Protein AF-A0A920SU90-F1 (afdb_monomer_lite)

Secondary structure (DSSP, 8-state):
--PPPP----GGGS-SS---GGGG-SS-----------S----

Radius of gyration: 22.66 Å; chains: 1; bounding box: 65×27×35 Å

pLDDT: mean 82.63, std 15.89, range [50.25, 97.75]

Structure (mmCIF, N/CA/C/O backbone):
data_AF-A0A920SU90-F1
#
_entry.id   AF-A0A920SU90-F1
#
loop_
_atom_site.group_PDB
_atom_site.id
_atom_site.type_symbol
_atom_site.label_atom_id
_atom_site.label_alt_id
_atom_site.label_comp_id
_atom_site.label_asym_id
_atom_site.label_entity_id
_atom_site.label_seq_id
_atom_site.pdbx_PDB_ins_code
_atom_site.Cartn_x
_atom_site.Cartn_y
_atom_site.Cartn_z
_atom_site.occupancy
_atom_site.B_iso_or_equiv
_atom_site.auth_seq_id
_atom_site.auth_comp_id
_atom_site.auth_asym_id
_atom_site.auth_atom_id
_atom_site.pdbx_PDB_model_num
ATOM 1 N N . MET A 1 1 ? -26.986 19.892 6.424 1.00 54.59 1 MET A N 1
ATOM 2 C CA . MET A 1 1 ? -25.615 19.664 6.919 1.00 54.59 1 MET A CA 1
ATOM 3 C C . MET A 1 1 ? -25.437 18.160 6.969 1.00 54.59 1 MET A C 1
ATOM 5 O O . MET A 1 1 ? -26.316 17.513 7.514 1.00 54.59 1 MET A O 1
ATOM 9 N N . THR A 1 2 ? -24.431 17.594 6.306 1.00 76.31 2 THR A N 1
ATOM 10 C CA . THR A 1 2 ? -24.128 16.159 6.420 1.00 76.31 2 THR A CA 1
ATOM 11 C C . THR A 1 2 ? -23.170 15.974 7.580 1.00 76.31 2 THR A C 1
ATOM 13 O O . THR A 1 2 ? -22.053 16.487 7.530 1.00 76.31 2 THR A O 1
ATOM 16 N N . ASP A 1 3 ? -23.630 15.294 8.625 1.00 86.50 3 ASP A N 1
ATOM 17 C CA . ASP A 1 3 ? -22.799 14.935 9.767 1.00 86.50 3 ASP A CA 1
ATOM 18 C C . ASP A 1 3 ? -21.655 14.011 9.322 1.00 86.50 3 ASP A C 1
ATOM 20 O O . ASP A 1 3 ? -21.846 13.098 8.515 1.00 86.50 3 ASP A O 1
ATOM 24 N N . SER A 1 4 ? -20.451 14.255 9.839 1.00 90.56 4 SER A N 1
ATOM 25 C CA . SER A 1 4 ? -19.278 13.424 9.560 1.00 90.56 4 SER A CA 1
ATOM 26 C C . SER A 1 4 ? -19.221 12.244 10.527 1.00 90.56 4 SER A C 1
ATOM 28 O O . SER A 1 4 ? -19.258 12.430 11.742 1.00 90.56 4 SER A O 1
ATOM 30 N N . VAL A 1 5 ? -19.063 11.032 9.996 1.00 92.12 5 VAL A N 1
ATOM 31 C CA . VAL A 1 5 ? -18.884 9.807 10.790 1.00 92.12 5 VAL A CA 1
ATOM 32 C C . VAL A 1 5 ? -17.401 9.447 10.846 1.00 92.12 5 VAL A C 1
ATOM 34 O O . VAL A 1 5 ? -16.729 9.395 9.816 1.00 92.12 5 VAL A O 1
ATOM 37 N N . LYS A 1 6 ? -16.879 9.199 12.052 1.00 93.44 6 LYS A N 1
ATOM 38 C CA . LYS A 1 6 ? -15.493 8.760 12.262 1.00 93.44 6 LYS A CA 1
ATOM 39 C C . LYS A 1 6 ? -15.386 7.243 12.104 1.00 93.44 6 LYS A C 1
ATOM 41 O O . LYS A 1 6 ? -16.134 6.510 12.742 1.00 93.44 6 LYS A O 1
ATOM 46 N N . TYR A 1 7 ? -14.383 6.799 11.354 1.00 94.00 7 TYR A N 1
ATOM 47 C CA . TYR A 1 7 ? -13.981 5.396 11.252 1.00 94.00 7 TYR A CA 1
ATOM 48 C C . TYR A 1 7 ? -12.597 5.218 11.880 1.00 94.00 7 TYR A C 1
ATOM 50 O O . TYR A 1 7 ? -11.727 6.076 11.718 1.00 94.00 7 TYR A O 1
ATOM 58 N N . VAL A 1 8 ? -12.411 4.136 12.633 1.00 95.88 8 VAL A N 1
ATOM 59 C CA . VAL A 1 8 ? -11.142 3.7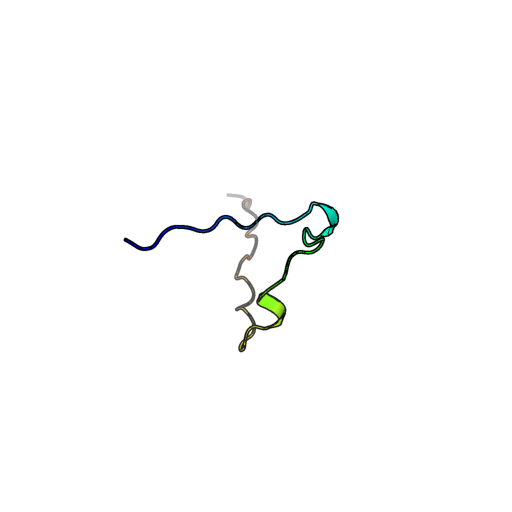83 13.281 1.00 95.88 8 VAL A CA 1
ATOM 60 C C . VAL A 1 8 ? -10.733 2.410 12.778 1.00 95.88 8 VAL A C 1
ATOM 62 O O . VAL A 1 8 ? -11.568 1.512 12.728 1.00 95.88 8 VAL A O 1
ATOM 65 N N . LEU A 1 9 ? -9.465 2.287 12.404 1.00 97.31 9 LEU A N 1
ATOM 66 C CA . LEU A 1 9 ? -8.835 1.043 11.988 1.00 97.31 9 LEU A CA 1
ATOM 67 C C . LEU A 1 9 ? -7.949 0.543 13.134 1.00 97.31 9 LEU A C 1
ATOM 69 O O . LEU A 1 9 ? -7.247 1.358 13.739 1.00 97.31 9 LEU A O 1
ATOM 73 N N . ASP A 1 10 ? -7.989 -0.754 13.437 1.00 97.75 10 ASP A N 1
ATOM 74 C CA . ASP A 1 10 ? -7.093 -1.343 14.437 1.00 97.75 10 ASP A CA 1
ATOM 75 C C . ASP A 1 10 ? -5.654 -1.441 13.897 1.00 97.75 10 ASP A C 1
ATOM 77 O O . ASP A 1 10 ? -5.429 -1.548 12.688 1.00 97.75 10 ASP A O 1
ATOM 81 N N . GLU A 1 11 ? -4.652 -1.425 14.779 1.00 96.69 11 GLU A N 1
ATOM 82 C CA . GLU A 1 11 ? -3.242 -1.522 14.372 1.00 96.69 11 GLU A CA 1
ATOM 83 C C . GLU A 1 11 ? -2.941 -2.816 13.603 1.00 96.69 11 GLU A C 1
ATOM 85 O O . GLU A 1 11 ? -2.122 -2.818 12.680 1.00 96.69 11 GLU A O 1
ATOM 90 N N . ASN A 1 12 ? -3.637 -3.910 13.929 1.00 97.00 12 ASN A N 1
ATOM 91 C C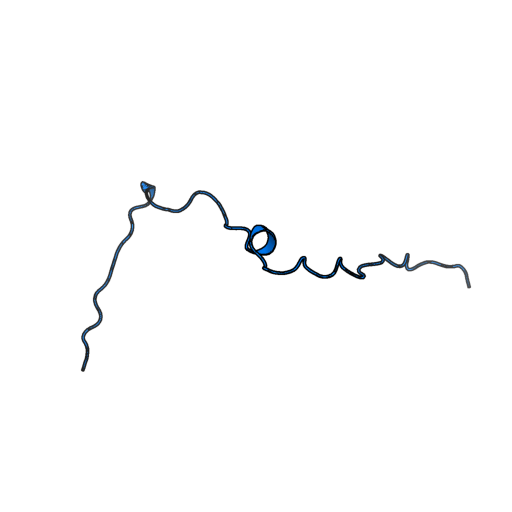A . ASN A 1 12 ? -3.465 -5.197 13.254 1.00 97.00 12 ASN A CA 1
ATOM 92 C C . ASN A 1 12 ? -3.968 -5.192 11.802 1.00 97.00 12 ASN A C 1
ATOM 94 O O . ASN A 1 12 ? -3.605 -6.080 11.025 1.00 97.00 12 ASN A O 1
ATOM 98 N N . GLU A 1 13 ? -4.776 -4.198 11.432 1.00 97.12 13 GLU A N 1
ATOM 99 C CA . GLU A 1 13 ? -5.349 -4.035 10.097 1.00 97.12 13 GLU A CA 1
ATOM 100 C C . GLU A 1 13 ? -4.553 -3.045 9.229 1.00 97.12 13 GLU A C 1
ATOM 102 O O . GLU A 1 13 ? -4.858 -2.871 8.046 1.00 97.12 13 GLU A O 1
ATOM 107 N N . ILE A 1 14 ? -3.506 -2.412 9.776 1.00 97.31 14 ILE A N 1
ATOM 108 C CA . ILE A 1 14 ? -2.642 -1.514 9.008 1.00 97.31 14 ILE A CA 1
ATOM 109 C C . ILE A 1 14 ? -1.952 -2.306 7.880 1.00 97.31 14 ILE A C 1
ATOM 111 O O . ILE A 1 14 ? -1.321 -3.341 8.135 1.00 97.31 14 ILE A O 1
ATOM 115 N N . PRO A 1 15 ? -2.007 -1.823 6.623 1.00 96.94 15 PRO A N 1
ATOM 116 C CA . PRO A 1 15 ? -1.337 -2.477 5.510 1.00 96.94 15 PRO A CA 1
ATOM 117 C C . PRO A 1 15 ? 0.172 -2.580 5.734 1.00 96.94 15 PRO A C 1
ATOM 119 O O . PRO A 1 15 ? 0.850 -1.605 6.054 1.00 96.94 15 PRO A O 1
ATOM 122 N N . LYS A 1 16 ? 0.716 -3.775 5.502 1.00 97.31 16 LYS A N 1
ATOM 123 C CA . LYS A 1 16 ? 2.142 -4.082 5.709 1.00 97.31 16 LYS A CA 1
ATOM 124 C C . LYS A 1 16 ? 3.004 -3.848 4.472 1.00 97.31 16 LYS A C 1
ATOM 126 O O . LYS A 1 16 ? 4.203 -4.115 4.489 1.00 97.31 16 LYS A O 1
ATOM 131 N N . SER A 1 17 ? 2.402 -3.427 3.367 1.00 97.00 17 SER A N 1
ATOM 132 C CA . SER A 1 17 ? 3.090 -3.303 2.087 1.00 97.00 17 SER A CA 1
ATOM 133 C C . SER A 1 17 ? 2.589 -2.090 1.331 1.00 97.00 17 SER A C 1
ATOM 135 O O . SER A 1 17 ? 1.412 -1.739 1.394 1.00 97.00 17 SER A O 1
ATOM 137 N N . TRP A 1 18 ? 3.502 -1.465 0.597 1.00 96.56 18 TRP A N 1
ATOM 138 C CA . TRP A 1 18 ? 3.159 -0.413 -0.344 1.00 96.56 18 TRP A CA 1
ATOM 139 C C . TRP A 1 18 ? 2.747 -1.014 -1.677 1.00 96.56 18 TRP A C 1
ATOM 141 O O . TRP A 1 18 ? 3.324 -1.997 -2.140 1.00 96.56 18 TRP A O 1
ATOM 151 N N . TYR A 1 19 ? 1.754 -0.391 -2.298 1.00 96.50 19 TYR A N 1
ATOM 152 C CA . TYR A 1 19 ? 1.312 -0.758 -3.629 1.00 96.50 19 TYR A CA 1
ATOM 153 C C . TYR A 1 19 ? 2.119 0.011 -4.679 1.00 96.50 19 TYR A C 1
ATOM 155 O O . TYR A 1 19 ? 2.142 1.243 -4.685 1.00 96.50 19 TYR A O 1
ATOM 163 N N . ASN A 1 20 ? 2.798 -0.722 -5.561 1.00 95.38 20 ASN A N 1
ATOM 164 C CA . ASN A 1 20 ? 3.563 -0.151 -6.661 1.00 95.38 20 ASN A CA 1
ATOM 165 C C . ASN A 1 20 ? 2.689 -0.040 -7.916 1.00 95.38 20 ASN A C 1
ATOM 167 O O . ASN A 1 20 ? 2.596 -0.991 -8.687 1.00 95.38 20 ASN A O 1
ATOM 171 N N . ILE A 1 21 ? 2.119 1.143 -8.152 1.00 93.56 21 ILE A N 1
ATOM 172 C CA . ILE A 1 21 ? 1.238 1.395 -9.304 1.00 93.56 21 ILE A CA 1
ATOM 173 C C . ILE A 1 21 ? 1.916 1.170 -10.664 1.00 93.56 21 ILE A C 1
ATOM 175 O O . ILE A 1 21 ? 1.235 0.899 -11.644 1.00 93.56 21 ILE A O 1
ATOM 179 N N . VAL A 1 22 ? 3.252 1.243 -10.741 1.00 92.88 22 VAL A N 1
ATOM 180 C CA . VAL A 1 22 ? 4.000 1.059 -11.999 1.00 92.88 22 VAL A CA 1
ATOM 181 C C . VAL A 1 22 ? 3.772 -0.325 -12.610 1.00 92.88 22 VAL A C 1
ATOM 183 O O . VAL A 1 22 ? 3.830 -0.459 -13.829 1.00 92.88 22 VAL A O 1
ATOM 186 N N . ALA A 1 23 ? 3.501 -1.340 -11.784 1.00 90.31 23 ALA A N 1
ATOM 187 C CA . ALA A 1 23 ? 3.252 -2.705 -12.244 1.00 90.31 23 ALA A CA 1
ATOM 188 C C . ALA A 1 23 ? 1.957 -2.844 -13.063 1.00 90.31 23 ALA A C 1
ATOM 190 O O . ALA A 1 23 ? 1.858 -3.755 -13.880 1.00 90.31 23 ALA A O 1
ATOM 191 N N . ASP A 1 24 ? 1.000 -1.937 -12.858 1.00 95.75 24 ASP A N 1
ATOM 192 C CA . ASP A 1 24 ? -0.355 -2.021 -13.408 1.00 95.75 24 ASP A CA 1
ATOM 193 C C . ASP A 1 24 ? -0.658 -0.903 -14.418 1.00 95.75 24 ASP A C 1
ATOM 195 O O . ASP A 1 24 ? -1.807 -0.704 -14.817 1.00 95.75 24 ASP A O 1
ATOM 199 N N . LEU A 1 25 ? 0.355 -0.137 -14.833 1.00 94.44 25 LEU A N 1
ATOM 200 C CA . LEU A 1 25 ? 0.155 0.894 -15.846 1.00 94.44 25 LEU A CA 1
ATOM 201 C C . LEU A 1 25 ? -0.184 0.258 -17.203 1.00 94.44 25 LEU A C 1
ATOM 203 O O . LEU A 1 25 ? 0.414 -0.754 -17.570 1.00 94.44 25 LEU A O 1
ATOM 207 N N . PRO A 1 26 ? -1.108 0.863 -17.974 1.00 94.56 26 PRO A N 1
ATOM 208 C CA . PRO A 1 26 ? -1.482 0.348 -19.291 1.00 94.56 26 PRO A CA 1
ATOM 209 C C . PRO A 1 26 ? -0.303 0.364 -20.272 1.00 94.56 26 PRO A C 1
ATOM 211 O O . PRO A 1 26 ? -0.189 -0.525 -21.111 1.00 94.56 26 PRO A O 1
ATOM 214 N N . ASP A 1 27 ? 0.588 1.345 -20.121 1.00 92.38 27 ASP A N 1
ATOM 215 C CA . ASP A 1 27 ? 1.819 1.487 -20.883 1.00 92.38 27 ASP A CA 1
ATOM 216 C C . ASP A 1 27 ? 3.020 1.547 -19.930 1.00 92.38 27 ASP A C 1
ATOM 218 O O . ASP A 1 27 ? 2.926 2.151 -18.851 1.00 92.38 27 ASP A O 1
ATOM 222 N N . PRO A 1 28 ? 4.170 0.961 -20.309 1.00 86.94 28 PRO A N 1
ATOM 223 C CA . PRO A 1 28 ? 5.369 1.034 -19.492 1.00 86.94 28 PRO A CA 1
ATOM 224 C C . PRO A 1 28 ? 5.799 2.492 -19.329 1.00 86.94 28 PRO A C 1
ATOM 226 O O . PRO A 1 28 ? 5.782 3.273 -20.285 1.00 86.94 28 PRO A O 1
ATOM 229 N N . LEU A 1 29 ? 6.238 2.859 -18.121 1.00 85.12 29 LEU A N 1
ATOM 230 C CA . LEU A 1 29 ? 6.815 4.182 -17.917 1.00 85.12 29 LEU A CA 1
ATOM 231 C C . LEU A 1 29 ? 8.002 4.373 -18.869 1.00 85.12 29 LEU A C 1
ATOM 233 O O . LEU A 1 29 ? 8.833 3.465 -18.993 1.00 85.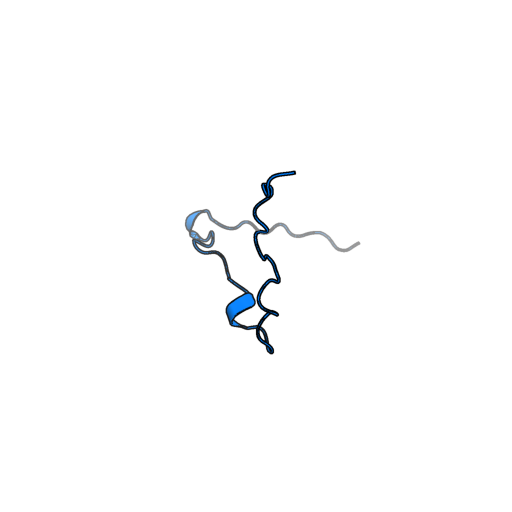12 29 LEU A O 1
ATOM 237 N N . PRO A 1 30 ? 8.124 5.547 -19.513 1.00 80.19 30 PRO A N 1
ATOM 238 C CA . PRO A 1 30 ? 9.298 5.852 -20.306 1.00 80.19 30 PRO A CA 1
ATOM 239 C C . PRO A 1 30 ? 10.523 5.750 -19.396 1.00 80.19 30 PRO A C 1
ATOM 241 O O . PRO A 1 30 ? 10.650 6.494 -18.420 1.00 80.19 30 PRO A O 1
ATOM 244 N N . GLY A 1 31 ? 11.394 4.781 -19.698 1.00 74.25 31 GLY A N 1
ATOM 245 C CA . GLY A 1 31 ? 12.626 4.537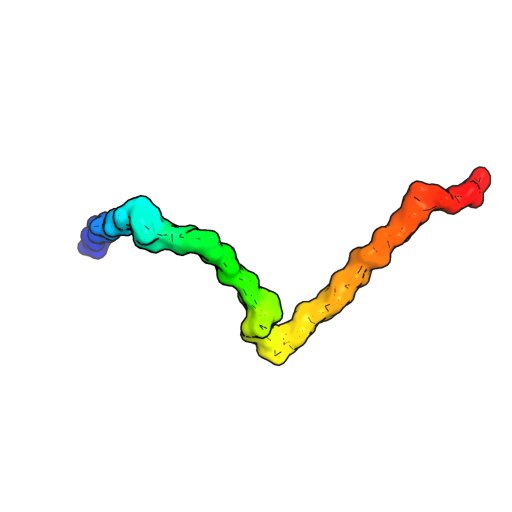 -18.959 1.00 74.25 31 GLY A CA 1
ATOM 246 C C . GLY A 1 31 ? 13.379 5.850 -18.802 1.00 74.25 31 GLY A C 1
ATOM 247 O O . GLY A 1 31 ? 13.635 6.557 -19.777 1.00 74.25 31 GLY A O 1
ATOM 248 N N . ASN A 1 32 ? 13.650 6.219 -17.559 1.00 61.78 32 ASN A N 1
ATOM 249 C CA . ASN A 1 32 ? 14.235 7.495 -17.209 1.00 61.78 32 ASN A CA 1
ATOM 250 C C . ASN A 1 32 ? 15.486 7.803 -18.052 1.00 61.78 32 ASN A C 1
ATOM 252 O O . ASN A 1 32 ? 16.512 7.132 -17.976 1.00 61.78 32 ASN A O 1
ATOM 256 N N . ALA A 1 33 ? 15.443 8.936 -18.756 1.00 57.00 33 ALA A N 1
ATOM 257 C CA . ALA A 1 33 ? 16.605 9.663 -19.259 1.00 57.00 33 ALA A CA 1
ATOM 258 C 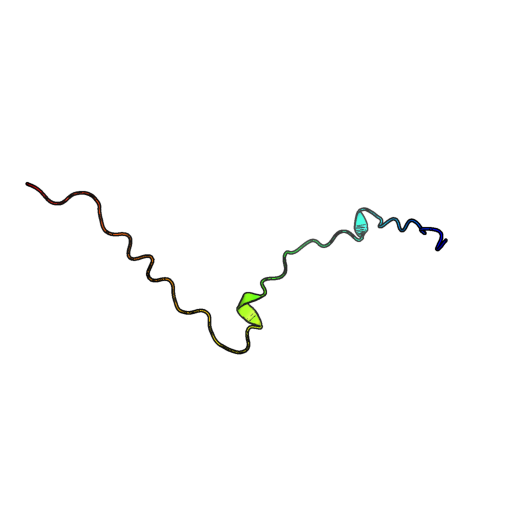C . ALA A 1 33 ? 17.491 10.215 -18.118 1.00 57.00 33 ALA A C 1
ATOM 260 O O . ALA A 1 33 ? 18.143 11.247 -18.262 1.00 57.00 33 ALA A O 1
ATOM 261 N N . SER A 1 34 ? 17.560 9.526 -16.977 1.00 60.22 34 SER A N 1
ATOM 262 C CA . SER A 1 34 ? 18.547 9.753 -15.929 1.00 60.22 34 SER A CA 1
ATOM 263 C C . SER A 1 34 ? 19.873 9.138 -16.372 1.00 60.22 34 SER A C 1
ATOM 265 O O . SER A 1 34 ? 20.446 8.276 -15.712 1.00 60.22 34 SER A O 1
ATOM 267 N N . ARG A 1 35 ? 20.388 9.602 -17.517 1.00 63.03 35 ARG A N 1
ATOM 268 C CA . ARG A 1 35 ? 21.815 9.510 -17.807 1.00 63.03 35 ARG A CA 1
ATOM 269 C C . ARG A 1 35 ? 22.488 10.316 -16.705 1.00 63.03 35 ARG A C 1
ATOM 271 O O . ARG A 1 35 ? 22.471 11.545 -16.735 1.00 63.03 35 ARG A O 1
ATOM 278 N N . HIS A 1 36 ? 23.046 9.626 -15.717 1.00 61.66 36 HIS A N 1
ATOM 279 C CA . HIS A 1 36 ? 23.990 10.220 -14.785 1.00 61.66 36 HIS A CA 1
ATOM 280 C C . HIS A 1 36 ? 25.172 10.703 -15.637 1.00 61.66 36 HIS A C 1
ATOM 282 O O . HIS A 1 36 ? 26.067 9.934 -15.979 1.00 61.66 36 HIS A O 1
ATOM 288 N N . ARG A 1 37 ? 25.125 11.955 -16.108 1.00 63.62 37 ARG A N 1
ATOM 289 C CA . ARG A 1 37 ? 26.266 12.566 -16.787 1.00 63.62 37 ARG A CA 1
ATOM 290 C C . ARG A 1 37 ? 27.344 12.706 -15.712 1.00 63.62 37 ARG A C 1
ATOM 292 O O . ARG A 1 37 ? 27.061 13.362 -14.711 1.00 63.62 37 ARG A O 1
ATOM 299 N N . PRO A 1 38 ? 28.535 12.103 -15.854 1.00 65.75 38 PRO A N 1
ATOM 300 C CA . PRO A 1 38 ? 29.600 12.349 -14.898 1.00 65.75 38 PRO A CA 1
ATOM 301 C C . PRO A 1 38 ? 30.001 13.822 -15.026 1.00 65.75 38 PRO A C 1
ATOM 303 O O . PRO A 1 38 ? 30.486 14.273 -16.064 1.00 65.75 38 PRO A O 1
ATOM 306 N N . THR A 1 39 ? 29.718 14.607 -13.992 1.00 66.62 39 THR A N 1
ATOM 307 C CA . THR A 1 39 ? 30.196 15.981 -13.843 1.00 66.62 39 THR A CA 1
ATOM 308 C C . THR A 1 39 ? 31.691 15.914 -13.531 1.00 66.62 39 THR A C 1
ATOM 310 O O . THR A 1 39 ? 32.082 15.796 -12.377 1.00 66.62 39 THR A O 1
ATOM 313 N N . GLY A 1 40 ? 32.529 15.908 -14.571 1.00 60.62 40 GLY A N 1
ATOM 314 C CA . GLY A 1 40 ? 33.987 15.880 -14.419 1.00 60.62 40 GLY A CA 1
ATOM 315 C C . GLY A 1 40 ? 34.718 15.463 -15.693 1.00 60.62 40 GLY A C 1
ATOM 316 O O . GLY A 1 40 ? 35.295 14.384 -15.739 1.00 60.62 40 GLY A O 1
ATOM 317 N N . GLY A 1 41 ? 34.670 16.292 -16.737 1.00 58.91 41 GLY A N 1
ATOM 318 C CA . GLY A 1 41 ? 35.605 16.204 -17.868 1.00 58.91 41 GLY A CA 1
ATOM 319 C C . GLY A 1 41 ? 36.684 17.284 -17.717 1.00 58.91 41 GLY A 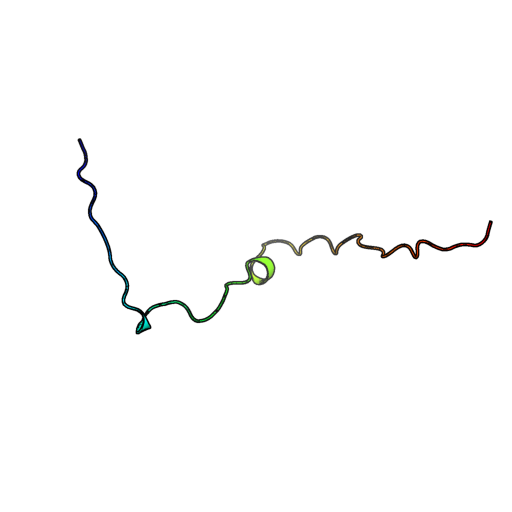C 1
ATOM 320 O O . GLY A 1 41 ? 36.336 18.369 -17.245 1.00 58.91 41 GLY A O 1
ATOM 321 N N . PRO A 1 42 ? 37.958 17.016 -18.062 1.00 57.19 42 PRO A N 1
ATOM 322 C CA . PRO A 1 42 ? 39.040 17.972 -17.859 1.00 57.19 42 PRO A CA 1
ATOM 323 C C . PRO A 1 42 ? 38.896 19.131 -18.852 1.00 57.19 42 PRO A C 1
ATOM 325 O O . PRO A 1 42 ? 38.720 18.905 -20.051 1.00 57.19 42 PRO A O 1
ATOM 328 N N . GLY A 1 43 ? 38.933 20.355 -18.328 1.00 50.25 43 GLY A N 1
ATOM 329 C CA . GLY A 1 43 ? 39.232 21.574 -19.078 1.00 50.25 43 GLY A CA 1
ATOM 330 C C . GLY A 1 43 ? 40.659 22.010 -18.798 1.00 50.25 43 GLY A C 1
ATOM 331 O O . GLY A 1 43 ? 41.182 21.613 -17.731 1.00 50.25 43 GLY A O 1
#

Sequence (43 aa):
MTDSVKYVLDENEIPKSWYNIVADLPDPLPGNASRHRPTGGPG

Foldseek 3Di:
DDDDDDDDDDPVRPDPDDDDCQVVDPDHDDDDPPPVDPPDDDD